Protein AF-A0A952LNB9-F1 (afdb_monomer)

Radius of gyration: 17.64 Å; Cα contacts (8 Å, |Δi|>4): 51; chains: 1; bounding box: 35×30×49 Å

Structure (mmCIF, N/CA/C/O backbone):
data_AF-A0A952LNB9-F1
#
_entry.id   AF-A0A952LNB9-F1
#
loop_
_atom_site.group_PDB
_atom_site.id
_atom_site.type_symbol
_atom_site.label_atom_id
_atom_site.label_alt_id
_atom_site.label_comp_id
_atom_site.label_asym_id
_atom_site.label_entity_id
_atom_site.label_seq_id
_atom_site.pdbx_PDB_ins_code
_atom_site.Cartn_x
_atom_site.Cartn_y
_atom_site.Cartn_z
_atom_site.occupancy
_atom_site.B_iso_or_equiv
_atom_site.auth_seq_id
_atom_site.auth_comp_id
_atom_site.auth_asym_id
_atom_site.auth_atom_id
_atom_site.pdbx_PDB_model_num
ATOM 1 N N . MET A 1 1 ? -6.403 16.434 12.873 1.00 72.00 1 MET A N 1
ATOM 2 C CA . MET A 1 1 ? -6.213 15.202 12.073 1.00 72.00 1 MET A CA 1
ATOM 3 C C . MET A 1 1 ? -5.551 14.048 12.824 1.00 72.00 1 MET A C 1
ATOM 5 O O . MET A 1 1 ? -6.301 13.230 13.331 1.00 72.00 1 MET A O 1
ATOM 9 N N . LYS A 1 2 ? -4.215 13.942 12.978 1.00 85.81 2 LYS A N 1
ATOM 10 C CA . LYS A 1 2 ? -3.594 12.737 13.600 1.00 85.81 2 LYS A CA 1
ATOM 11 C C . LYS A 1 2 ? -4.116 12.431 15.015 1.00 85.81 2 LYS A C 1
ATOM 13 O O . LYS A 1 2 ? -4.405 11.288 15.339 1.00 85.81 2 LYS A O 1
ATOM 18 N N . ARG A 1 3 ? -4.309 13.466 15.840 1.00 92.81 3 ARG A N 1
ATOM 19 C CA . ARG A 1 3 ? -4.879 13.330 17.193 1.00 92.81 3 ARG A CA 1
ATOM 20 C C . ARG A 1 3 ? -6.320 12.807 17.189 1.00 92.81 3 ARG A C 1
ATOM 22 O O . ARG A 1 3 ? -6.677 12.028 18.059 1.00 92.81 3 ARG A O 1
ATOM 29 N N . GLU A 1 4 ? -7.145 13.257 16.250 1.00 91.75 4 GLU A N 1
ATOM 30 C CA . GLU A 1 4 ? -8.556 12.849 16.151 1.00 91.75 4 GLU A CA 1
ATO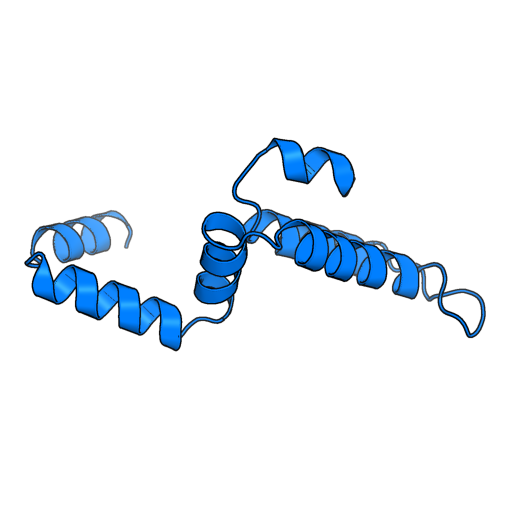M 31 C C . GLU A 1 4 ? -8.680 11.437 15.596 1.00 91.75 4 GLU A C 1
ATOM 33 O O . GLU A 1 4 ? -9.442 10.647 16.137 1.00 91.75 4 GLU A O 1
ATOM 38 N N . PHE A 1 5 ? -7.859 11.096 14.599 1.00 89.81 5 PHE A N 1
ATOM 39 C CA . PHE A 1 5 ? -7.750 9.733 14.094 1.00 89.81 5 PHE A CA 1
ATOM 40 C C . PHE A 1 5 ? -7.355 8.758 15.208 1.00 89.81 5 PHE A C 1
ATOM 42 O O . PHE A 1 5 ? -8.002 7.736 15.384 1.00 89.81 5 PHE A O 1
ATOM 49 N N . ASN A 1 6 ? -6.366 9.111 16.036 1.00 90.12 6 ASN A N 1
ATOM 50 C CA . ASN A 1 6 ? -5.974 8.263 17.162 1.00 90.12 6 ASN A CA 1
ATOM 51 C C . ASN A 1 6 ? -7.113 8.067 18.173 1.00 90.12 6 ASN A C 1
ATOM 53 O O . ASN A 1 6 ? -7.295 6.959 18.663 1.00 90.12 6 ASN A O 1
ATOM 57 N N . LYS A 1 7 ? -7.893 9.116 18.468 1.00 93.25 7 LYS A N 1
ATOM 58 C CA . LYS A 1 7 ? -9.074 8.997 19.338 1.00 93.25 7 LYS A CA 1
ATOM 59 C C . LYS A 1 7 ? -10.146 8.093 18.726 1.00 93.25 7 LYS A C 1
ATOM 61 O O . LYS A 1 7 ? -10.715 7.278 19.439 1.00 93.25 7 LYS A O 1
ATOM 66 N N . TYR A 1 8 ? -10.393 8.221 17.423 1.00 90.88 8 TYR A N 1
ATOM 67 C CA . TYR A 1 8 ? -11.316 7.358 16.687 1.00 90.88 8 TY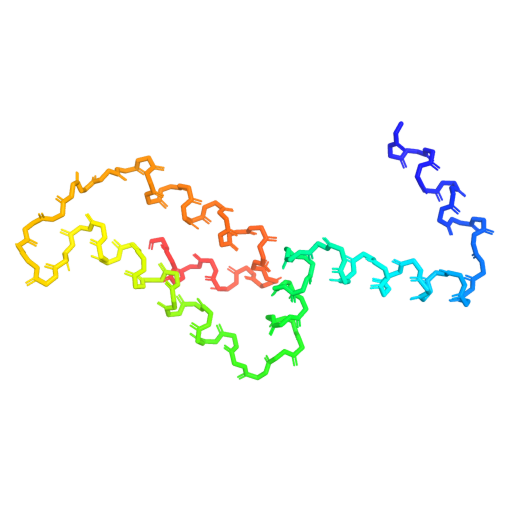R A CA 1
ATOM 68 C C . TYR A 1 8 ? -10.877 5.891 16.752 1.00 90.88 8 TYR A C 1
ATOM 70 O O . TYR A 1 8 ? -11.642 5.048 17.205 1.00 90.88 8 TYR A O 1
ATOM 78 N N . VAL A 1 9 ? -9.618 5.594 16.422 1.00 90.19 9 VAL A N 1
ATOM 79 C CA . VAL A 1 9 ? -9.070 4.229 16.478 1.00 90.19 9 VAL A CA 1
ATOM 80 C C . VAL A 1 9 ? -9.151 3.642 17.890 1.00 90.19 9 VAL A C 1
ATOM 82 O O . VAL A 1 9 ? -9.503 2.480 18.043 1.00 90.19 9 VAL A O 1
ATOM 85 N N . GLN A 1 10 ? -8.884 4.441 18.927 1.00 91.69 10 GLN A N 1
ATOM 86 C CA . GLN A 1 10 ? -9.005 4.008 20.326 1.00 91.69 10 GLN A CA 1
ATOM 87 C C . GLN A 1 10 ? -10.447 3.732 20.764 1.00 91.69 10 GLN A C 1
ATOM 89 O O . GLN A 1 10 ? -10.650 2.993 21.723 1.00 91.69 10 GLN A O 1
ATOM 94 N N . SER A 1 11 ? -11.436 4.333 20.101 1.00 92.88 11 SER A N 1
ATOM 95 C CA . SER A 1 11 ? -12.851 4.097 20.401 1.00 92.88 11 SER A CA 1
ATOM 96 C C . SER A 1 11 ? -13.420 2.841 19.738 1.00 92.88 11 SER A C 1
ATOM 98 O O . SER A 1 11 ? -14.498 2.401 20.129 1.00 92.88 11 SE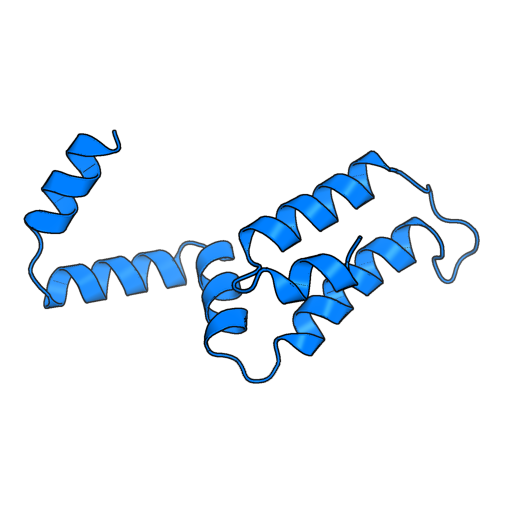R A O 1
ATOM 100 N N 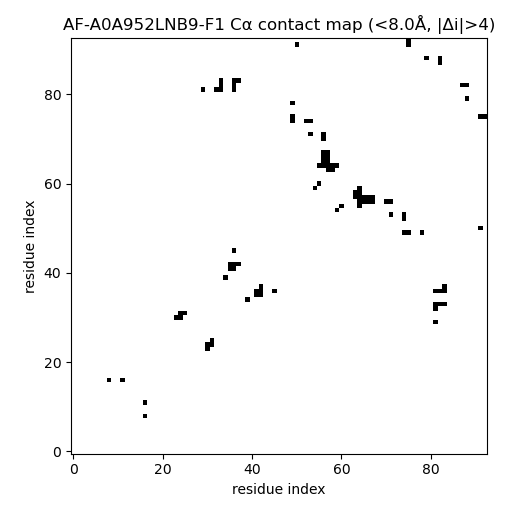. LEU A 1 12 ? -12.713 2.261 18.760 1.00 93.56 12 LEU A N 1
ATOM 101 C CA . LEU A 1 12 ? -13.162 1.073 18.036 1.00 93.56 12 LEU A CA 1
ATOM 102 C C . LEU A 1 12 ? -12.891 -0.209 18.829 1.00 93.56 12 LEU A C 1
ATOM 104 O O . LEU A 1 12 ? -11.831 -0.396 19.427 1.00 93.56 12 LEU A O 1
ATOM 108 N N . SER A 1 13 ? -13.839 -1.139 18.761 1.00 93.25 13 SER A N 1
ATOM 109 C CA . SER A 1 13 ? -13.646 -2.517 19.208 1.00 93.25 13 SER A CA 1
ATOM 110 C C . SER A 1 13 ? -12.732 -3.297 18.256 1.00 93.25 13 SER A C 1
ATOM 112 O O . SER A 1 13 ? -12.565 -2.948 17.088 1.00 93.25 13 SER A O 1
ATOM 114 N N . GLU A 1 14 ? -12.191 -4.430 18.713 1.00 91.31 14 GLU A N 1
ATOM 115 C CA . GLU A 1 14 ? -11.322 -5.284 17.887 1.00 91.31 14 GLU A CA 1
ATOM 116 C C . GLU A 1 14 ? -12.004 -5.740 16.581 1.00 91.31 14 GLU A C 1
ATOM 118 O O . GLU A 1 14 ? -11.363 -5.841 15.533 1.00 91.31 14 GLU A O 1
ATOM 123 N N . LYS A 1 15 ? -13.319 -5.994 16.621 1.00 92.69 15 LYS A N 1
ATOM 124 C CA . LYS A 1 15 ? -14.091 -6.389 15.433 1.00 92.69 15 LYS A CA 1
ATOM 125 C C . LYS A 1 15 ? -14.177 -5.257 14.414 1.00 92.69 15 LYS A C 1
ATOM 127 O O . LYS A 1 15 ? -13.970 -5.500 13.227 1.00 92.69 15 LYS A O 1
ATOM 132 N N . GLU A 1 16 ? -14.461 -4.044 14.873 1.00 91.25 16 GLU A N 1
ATOM 133 C CA . GLU A 1 16 ? -14.556 -2.867 14.007 1.00 91.25 16 GLU A CA 1
ATOM 134 C C . GLU A 1 16 ? -13.190 -2.497 13.438 1.00 91.25 16 GLU A C 1
ATOM 136 O O . GLU A 1 16 ? -13.079 -2.191 12.258 1.00 91.25 16 GLU A O 1
ATOM 141 N N . LEU A 1 17 ? -12.131 -2.637 14.235 1.00 92.94 17 LEU A N 1
ATOM 142 C CA . LEU A 1 17 ? -10.763 -2.388 13.796 1.00 92.94 17 LEU A CA 1
ATOM 143 C C . LEU A 1 17 ? -10.333 -3.363 12.687 1.00 92.94 17 LEU A C 1
ATOM 145 O O . LEU A 1 17 ? -9.729 -2.953 11.698 1.00 92.94 17 LEU A O 1
ATOM 149 N N . LYS A 1 18 ? -10.706 -4.647 12.798 1.00 90.69 18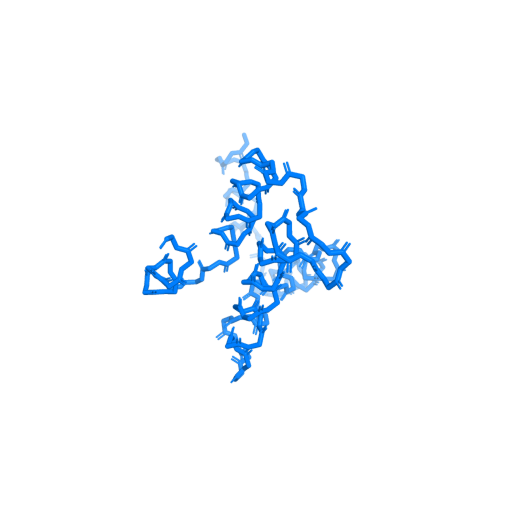 LYS A N 1
ATOM 150 C CA . LYS A 1 18 ? -10.495 -5.645 11.731 1.00 90.69 18 LYS A CA 1
ATOM 151 C C . LYS A 1 18 ? -11.298 -5.324 10.469 1.00 90.69 18 LYS A C 1
ATOM 153 O O . LYS A 1 18 ? -10.796 -5.542 9.369 1.00 90.69 18 LYS A O 1
ATOM 158 N N . ALA A 1 19 ? -12.533 -4.846 10.614 1.00 92.75 19 ALA A N 1
ATOM 159 C CA . ALA A 1 19 ? -13.372 -4.460 9.482 1.00 92.75 19 ALA A CA 1
ATOM 160 C C . ALA A 1 19 ? -12.808 -3.228 8.759 1.00 92.75 19 ALA A C 1
ATOM 162 O O . ALA A 1 19 ? -12.681 -3.249 7.537 1.00 92.75 19 ALA A O 1
ATOM 163 N N . GLU A 1 20 ? -12.389 -2.212 9.514 1.00 91.38 20 GLU A N 1
ATOM 164 C CA . GLU A 1 20 ? -11.743 -1.007 8.992 1.00 91.38 20 GLU A CA 1
ATOM 165 C C . GLU A 1 20 ? -10.453 -1.367 8.242 1.00 91.38 20 GLU A C 1
ATOM 167 O O . GLU A 1 20 ? -10.254 -0.936 7.110 1.00 91.38 20 GLU A O 1
ATOM 172 N N . LEU A 1 21 ? -9.608 -2.236 8.811 1.00 89.25 21 LEU A N 1
ATOM 173 C CA . LEU A 1 21 ? -8.371 -2.680 8.162 1.00 89.25 21 LEU A CA 1
ATOM 174 C C . LEU A 1 21 ? -8.636 -3.412 6.835 1.00 89.25 21 LEU A C 1
ATOM 176 O O . LEU A 1 21 ? -7.966 -3.138 5.840 1.00 89.25 21 LEU A O 1
ATOM 180 N N . LYS A 1 22 ? -9.629 -4.311 6.797 1.00 91.19 22 LYS A N 1
ATOM 181 C CA . LYS A 1 22 ? -10.037 -4.996 5.558 1.00 91.19 22 LYS A CA 1
ATOM 182 C C . LYS A 1 22 ? -10.575 -4.014 4.522 1.00 91.19 22 LYS A C 1
ATOM 184 O O . LYS A 1 22 ? -10.182 -4.078 3.365 1.00 91.19 22 LYS A O 1
ATOM 189 N N . MET A 1 23 ? -11.399 -3.057 4.943 1.00 92.62 23 MET A N 1
ATOM 190 C CA . MET A 1 23 ? -11.899 -2.011 4.055 1.00 92.62 23 MET A CA 1
ATOM 191 C C . MET A 1 23 ? -10.751 -1.172 3.474 1.00 92.62 23 MET A C 1
ATOM 193 O O . MET A 1 23 ? -10.765 -0.860 2.286 1.00 92.62 23 MET A O 1
ATOM 197 N N . LEU A 1 24 ? -9.746 -0.813 4.281 1.00 90.88 24 LEU A N 1
ATOM 198 C CA . LEU A 1 24 ? -8.561 -0.095 3.805 1.00 90.88 24 LEU A CA 1
ATOM 199 C C . LEU A 1 24 ? -7.750 -0.931 2.808 1.00 90.88 24 LEU A C 1
ATOM 201 O O . LEU A 1 24 ? -7.292 -0.385 1.804 1.00 90.88 24 LEU A O 1
ATOM 205 N N . PHE A 1 25 ? -7.607 -2.233 3.061 1.00 88.50 25 PHE A N 1
ATOM 206 C CA . PHE A 1 25 ? -6.950 -3.170 2.150 1.00 88.50 25 PHE A CA 1
ATOM 207 C C . PHE A 1 25 ? -7.667 -3.251 0.794 1.00 88.50 25 PHE A C 1
ATOM 209 O O . PHE A 1 25 ? -7.021 -3.121 -0.2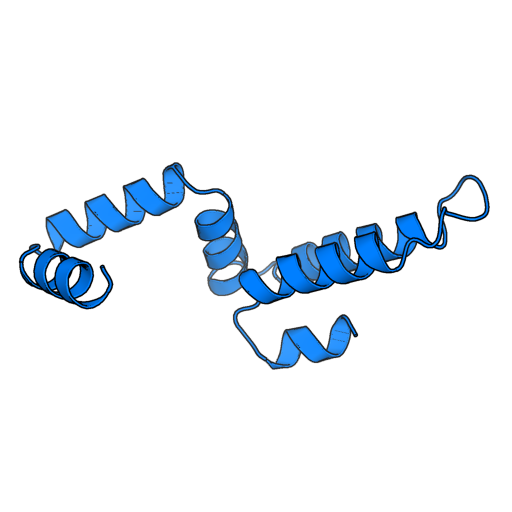42 1.00 88.50 25 PHE A O 1
ATOM 216 N N . ASP A 1 26 ? -8.996 -3.379 0.793 1.00 89.56 26 ASP A N 1
ATOM 217 C CA . ASP A 1 26 ? -9.793 -3.478 -0.437 1.00 89.56 26 ASP A CA 1
ATOM 218 C C . ASP A 1 26 ? -9.862 -2.147 -1.203 1.00 89.56 26 ASP A C 1
ATOM 220 O O . ASP A 1 26 ? -9.935 -2.118 -2.432 1.00 89.56 26 ASP A O 1
ATOM 224 N N . LYS A 1 27 ? -9.842 -1.019 -0.484 1.00 91.38 27 LYS A N 1
ATOM 225 C CA . LYS A 1 27 ? -9.996 0.321 -1.066 1.00 91.38 27 LYS A CA 1
ATOM 226 C C . LYS A 1 27 ? -8.700 0.887 -1.636 1.00 91.38 27 LYS A C 1
ATOM 228 O O . LYS A 1 27 ? -8.747 1.668 -2.589 1.00 91.38 27 LYS A O 1
ATOM 233 N N . PHE A 1 28 ? -7.553 0.563 -1.038 1.00 87.56 28 PHE A N 1
ATOM 234 C CA . PHE A 1 28 ? -6.278 1.186 -1.377 1.00 87.56 28 PHE A CA 1
ATOM 235 C C . PHE A 1 28 ? -5.256 0.162 -1.864 1.00 87.56 28 PHE A C 1
ATOM 237 O O . PHE A 1 28 ? -4.623 -0.542 -1.082 1.00 87.56 28 PHE A O 1
ATOM 244 N N . GLU A 1 29 ? -4.974 0.206 -3.165 1.00 83.19 29 GLU A N 1
ATOM 245 C CA . GLU A 1 29 ? -3.946 -0.614 -3.819 1.00 83.19 29 GLU A CA 1
ATOM 246 C C . GLU A 1 29 ? -2.563 -0.508 -3.143 1.00 83.19 29 GLU A C 1
ATOM 248 O O . GLU A 1 29 ? -1.795 -1.463 -3.115 1.00 83.19 29 GLU A O 1
ATOM 253 N N . MET A 1 30 ? -2.232 0.648 -2.556 1.00 75.44 30 MET A N 1
ATOM 254 C CA . MET A 1 30 ? -0.973 0.831 -1.824 1.00 75.44 30 MET A CA 1
ATOM 255 C C . MET A 1 30 ? -0.905 -0.028 -0.551 1.00 75.44 30 MET A C 1
ATOM 257 O O . MET A 1 30 ? 0.156 -0.556 -0.238 1.00 75.44 30 MET A O 1
ATOM 261 N N . VAL A 1 31 ? -2.026 -0.180 0.163 1.00 82.50 31 VAL A N 1
ATOM 262 C CA . VAL A 1 31 ? -2.113 -1.013 1.374 1.00 82.50 31 VAL A CA 1
ATOM 263 C C . VAL A 1 31 ? -1.995 -2.483 0.993 1.00 82.50 31 VAL A C 1
ATOM 265 O O . VAL A 1 31 ? -1.267 -3.229 1.641 1.00 82.50 31 VAL A O 1
ATOM 268 N N . LYS A 1 32 ? -2.633 -2.882 -0.111 1.00 84.62 32 LYS A N 1
ATOM 269 C CA . LYS A 1 32 ? -2.490 -4.225 -0.669 1.00 84.62 32 LYS A CA 1
ATOM 270 C C . LYS A 1 32 ? -1.036 -4.556 -1.001 1.00 84.62 32 LYS A C 1
ATOM 272 O O . LYS A 1 32 ? -0.519 -5.546 -0.502 1.00 84.62 32 LYS A O 1
ATOM 277 N N . LYS A 1 33 ? -0.352 -3.682 -1.744 1.00 78.12 33 LYS A N 1
ATOM 278 C CA . LYS A 1 33 ? 1.070 -3.855 -2.092 1.00 78.12 33 LYS A CA 1
ATOM 279 C C . LYS A 1 33 ? 1.993 -3.890 -0.881 1.00 78.12 33 LYS A C 1
ATOM 281 O O . LYS A 1 33 ? 2.967 -4.630 -0.887 1.00 78.12 33 LYS A O 1
ATOM 286 N N . TYR A 1 34 ? 1.693 -3.099 0.148 1.00 80.62 34 TYR A N 1
ATOM 287 C CA . TYR A 1 34 ? 2.424 -3.149 1.412 1.00 80.62 34 TYR A CA 1
ATOM 288 C C . TYR A 1 34 ? 2.334 -4.547 2.042 1.00 80.62 34 TYR A C 1
ATOM 290 O O . TYR A 1 34 ? 3.361 -5.159 2.317 1.00 80.62 34 TYR A O 1
ATOM 298 N N . TYR A 1 35 ? 1.123 -5.094 2.183 1.00 78.88 35 TYR A N 1
ATOM 299 C CA . TYR A 1 35 ? 0.933 -6.438 2.735 1.00 78.88 35 TYR A CA 1
ATOM 300 C C . TYR A 1 35 ? 1.416 -7.557 1.805 1.00 78.88 35 TYR A C 1
ATOM 302 O O . TYR A 1 35 ? 1.854 -8.589 2.294 1.00 78.88 35 TYR A O 1
ATOM 310 N N . GLU A 1 36 ? 1.383 -7.376 0.484 1.00 78.62 36 GLU A N 1
ATOM 311 C CA . GLU A 1 36 ? 1.989 -8.320 -0.465 1.00 78.62 36 GLU A CA 1
ATOM 312 C C . GLU A 1 36 ? 3.510 -8.406 -0.298 1.00 78.62 36 GLU A C 1
ATOM 314 O O . GLU A 1 36 ? 4.074 -9.477 -0.499 1.00 78.62 36 GLU A O 1
ATOM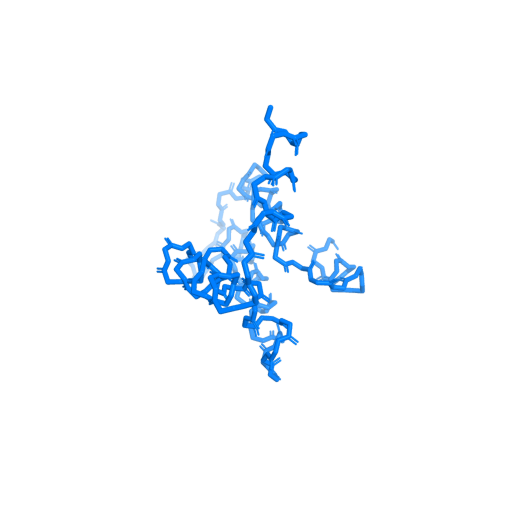 319 N N . MET A 1 37 ? 4.176 -7.320 0.105 1.00 72.88 37 MET A N 1
ATOM 320 C CA . MET A 1 37 ? 5.606 -7.363 0.422 1.00 72.88 37 MET A CA 1
ATOM 321 C C . MET A 1 37 ? 5.907 -7.850 1.837 1.00 72.88 37 MET A C 1
ATOM 323 O O . MET A 1 37 ? 6.906 -8.533 2.022 1.00 72.88 37 MET A O 1
ATOM 327 N N . ASP A 1 38 ? 5.070 -7.503 2.816 1.00 74.81 38 ASP A N 1
ATOM 328 C CA . ASP A 1 38 ? 5.252 -7.902 4.219 1.00 74.81 38 ASP A CA 1
ATOM 329 C C . ASP A 1 38 ? 4.926 -9.389 4.450 1.00 74.81 38 ASP A C 1
ATOM 331 O O . ASP A 1 38 ? 5.643 -10.098 5.150 1.00 74.81 38 ASP A O 1
ATOM 335 N N . LEU A 1 39 ? 3.841 -9.880 3.837 1.00 76.50 39 LEU A N 1
ATOM 336 C CA . LEU A 1 39 ? 3.321 -11.240 4.029 1.00 76.50 39 LEU A CA 1
ATOM 337 C C . LEU A 1 39 ? 3.670 -12.193 2.879 1.00 76.50 39 LEU A C 1
ATOM 339 O O . LEU A 1 39 ? 3.539 -13.409 3.028 1.00 76.50 39 LEU A O 1
ATOM 343 N N . GLY A 1 40 ? 4.041 -11.665 1.712 1.00 69.06 40 GLY A N 1
ATOM 344 C CA . GLY A 1 40 ? 4.341 -12.473 0.537 1.00 69.06 40 GLY A CA 1
ATOM 345 C C . GLY A 1 40 ? 5.760 -13.031 0.562 1.00 69.06 40 GLY A C 1
ATOM 346 O O . GLY A 1 40 ? 6.724 -12.339 0.865 1.00 69.06 40 GLY A O 1
ATOM 347 N N . SER A 1 41 ? 5.912 -14.279 0.125 1.00 60.53 41 SER A N 1
ATOM 348 C CA . SER A 1 41 ? 7.212 -14.916 -0.138 1.00 60.53 41 SER A CA 1
ATOM 349 C C . SER A 1 41 ? 7.911 -14.403 -1.413 1.00 60.53 41 SER A C 1
ATOM 351 O O . SER A 1 41 ? 8.986 -14.883 -1.758 1.00 60.53 41 SER A O 1
ATOM 353 N N . ASP A 1 42 ? 7.291 -13.457 -2.126 1.00 62.75 42 ASP A N 1
ATOM 354 C CA . ASP A 1 42 ? 7.644 -13.001 -3.479 1.00 62.75 42 ASP A CA 1
ATOM 355 C C . ASP A 1 42 ? 8.102 -11.528 -3.523 1.00 62.75 42 ASP A C 1
ATOM 357 O O . ASP A 1 42 ? 8.094 -10.902 -4.584 1.00 62.75 42 ASP A O 1
ATOM 361 N N . SER A 1 43 ? 8.529 -10.956 -2.392 1.00 65.56 43 SER A N 1
ATOM 362 C CA . SER A 1 43 ? 9.066 -9.584 -2.309 1.00 65.56 43 SER A CA 1
ATOM 363 C C . SER A 1 43 ? 10.120 -9.282 -3.392 1.00 65.56 43 SER A C 1
ATOM 365 O O . SER A 1 43 ? 10.140 -8.187 -3.960 1.00 65.56 43 SER A O 1
ATOM 367 N N . GLY A 1 44 ? 10.915 -10.286 -3.783 1.00 67.62 44 GLY A N 1
ATOM 368 C CA . GLY A 1 44 ? 11.864 -10.206 -4.897 1.00 67.62 44 GLY A CA 1
ATOM 369 C C . GLY A 1 44 ? 11.238 -9.922 -6.272 1.00 67.62 44 GLY A C 1
ATOM 370 O O . GLY A 1 44 ? 11.835 -9.199 -7.064 1.00 67.62 44 GLY A O 1
ATOM 371 N N . ARG A 1 45 ? 10.024 -10.412 -6.566 1.00 75.81 45 ARG A N 1
ATOM 372 C CA . ARG A 1 45 ? 9.323 -10.105 -7.831 1.00 75.81 45 ARG A CA 1
ATOM 373 C C . ARG A 1 45 ? 8.895 -8.648 -7.898 1.00 75.81 45 ARG A C 1
ATOM 375 O O . ARG A 1 45 ? 9.065 -8.008 -8.930 1.00 75.81 45 ARG A O 1
ATOM 382 N N . ILE A 1 46 ? 8.381 -8.112 -6.791 1.00 75.00 46 ILE A N 1
ATOM 383 C CA . ILE A 1 46 ? 7.995 -6.700 -6.722 1.00 75.00 46 ILE A CA 1
ATOM 384 C C . ILE A 1 46 ? 9.244 -5.835 -6.900 1.00 75.00 46 ILE A C 1
ATOM 386 O O . ILE A 1 46 ? 9.232 -4.913 -7.709 1.00 75.00 46 ILE A O 1
ATOM 390 N N . LEU A 1 47 ? 10.349 -6.162 -6.230 1.00 75.56 47 LEU A N 1
ATOM 391 C CA . LEU A 1 47 ? 11.620 -5.465 -6.425 1.00 75.56 47 LEU A CA 1
ATOM 392 C C . LEU A 1 47 ? 12.071 -5.474 -7.899 1.00 75.56 47 LEU A C 1
ATOM 394 O O . LEU A 1 47 ? 12.416 -4.419 -8.440 1.00 75.56 47 LEU A O 1
ATOM 398 N N . GLU A 1 48 ? 12.026 -6.632 -8.562 1.00 80.56 48 GLU A N 1
ATOM 399 C CA . GLU A 1 48 ? 12.388 -6.747 -9.979 1.00 80.56 48 GLU A CA 1
ATOM 400 C C . GLU A 1 48 ? 11.467 -5.943 -10.902 1.00 80.56 48 GLU A C 1
ATOM 402 O O . GLU A 1 48 ? 11.956 -5.263 -11.801 1.00 80.56 48 GLU A O 1
ATOM 407 N N . ASP A 1 49 ? 10.161 -5.885 -10.641 1.00 83.75 49 ASP A N 1
ATOM 408 C CA . ASP A 1 49 ? 9.241 -5.046 -11.419 1.00 83.75 49 ASP A CA 1
ATOM 409 C C . ASP A 1 49 ? 9.609 -3.555 -11.349 1.00 83.75 49 ASP A C 1
ATOM 411 O O . ASP A 1 49 ? 9.492 -2.812 -12.334 1.00 83.75 49 ASP A O 1
ATOM 415 N N . TYR A 1 50 ? 10.043 -3.079 -10.178 1.00 82.25 50 TYR A N 1
ATOM 416 C CA . TYR A 1 50 ? 10.495 -1.696 -10.013 1.00 82.25 50 TYR A CA 1
ATOM 417 C C . TYR A 1 50 ? 11.851 -1.462 -10.694 1.00 82.25 50 TYR A C 1
ATOM 419 O O . TYR A 1 50 ? 12.007 -0.444 -11.380 1.00 82.25 50 TYR A O 1
ATOM 427 N N . LYS A 1 51 ? 12.792 -2.412 -10.604 1.00 82.69 51 LYS A N 1
ATOM 428 C CA . LYS A 1 51 ? 14.067 -2.372 -11.342 1.00 82.69 51 LYS A CA 1
ATOM 429 C C . LYS A 1 51 ? 13.843 -2.367 -12.851 1.00 82.69 51 LYS A C 1
ATOM 431 O O . LYS A 1 51 ? 14.437 -1.555 -13.559 1.00 82.69 51 LYS A O 1
ATOM 436 N N . GLU A 1 52 ? 12.930 -3.192 -13.352 1.00 86.25 52 GLU A N 1
ATOM 437 C CA . GLU A 1 52 ? 12.561 -3.229 -14.763 1.00 86.25 52 GLU A CA 1
ATOM 438 C C . GLU A 1 52 ? 11.964 -1.909 -15.247 1.00 86.25 52 GLU A C 1
ATOM 440 O O . GLU A 1 52 ? 12.262 -1.483 -16.363 1.00 86.25 52 GLU A O 1
ATOM 445 N N . LYS A 1 53 ? 11.133 -1.238 -14.440 1.00 85.31 53 LYS A N 1
ATOM 446 C CA . LYS A 1 53 ? 10.581 0.082 -14.797 1.00 85.31 53 LYS A CA 1
ATOM 447 C C . LYS A 1 53 ? 11.679 1.124 -14.964 1.00 85.31 53 LYS A C 1
ATOM 449 O O . LYS A 1 53 ? 11.639 1.886 -15.928 1.00 85.31 53 LYS A O 1
ATOM 454 N N . ILE A 1 54 ? 12.661 1.138 -14.062 1.00 83.75 54 ILE A N 1
ATOM 455 C CA . ILE A 1 54 ? 13.827 2.022 -14.175 1.00 83.75 54 ILE A CA 1
ATOM 456 C C . ILE A 1 54 ? 14.650 1.624 -15.406 1.00 83.75 54 ILE A C 1
ATOM 458 O O . ILE A 1 54 ? 14.961 2.471 -16.241 1.00 83.75 54 ILE A O 1
ATOM 462 N N . LYS A 1 55 ? 14.930 0.329 -15.589 1.00 85.06 55 LYS A N 1
ATOM 463 C CA . LYS A 1 55 ? 15.682 -0.187 -16.739 1.00 85.06 55 LYS A CA 1
ATOM 464 C C . LYS A 1 55 ? 15.022 0.176 -18.066 1.00 85.06 55 LYS A C 1
ATOM 466 O O . LYS A 1 55 ? 15.718 0.630 -18.959 1.00 85.06 55 LYS A O 1
ATOM 471 N N . LYS A 1 56 ? 13.701 0.048 -18.203 1.00 85.50 56 LYS A N 1
ATOM 472 C CA . LYS A 1 56 ? 12.956 0.409 -19.425 1.00 85.50 56 LYS A CA 1
ATOM 473 C C . LYS A 1 56 ? 12.980 1.914 -19.717 1.00 85.50 56 LYS A C 1
ATOM 475 O O . LYS A 1 56 ? 12.873 2.291 -20.881 1.00 85.50 56 LYS A O 1
ATOM 480 N N . GLU A 1 57 ? 13.137 2.767 -18.704 1.00 86.06 57 GLU A N 1
ATOM 481 C CA . GLU A 1 57 ? 13.239 4.223 -18.892 1.00 86.06 57 GLU A CA 1
ATOM 482 C C . GLU A 1 57 ? 14.591 4.653 -19.485 1.00 86.06 57 GLU A C 1
ATOM 484 O O . GLU A 1 57 ? 14.645 5.630 -20.235 1.00 86.06 57 GLU A O 1
ATOM 489 N N . TYR A 1 58 ? 15.672 3.925 -19.189 1.00 83.38 58 TYR A N 1
ATOM 490 C CA . TYR A 1 58 ? 17.019 4.213 -19.707 1.00 83.38 58 TYR A CA 1
ATOM 491 C C . TYR A 1 58 ? 17.410 3.325 -20.898 1.00 83.38 58 TYR A C 1
ATOM 493 O O . TYR A 1 58 ? 17.982 3.808 -21.874 1.00 83.38 58 TYR A O 1
ATOM 501 N N . PHE A 1 59 ? 17.055 2.043 -20.840 1.00 84.69 59 PHE A N 1
ATOM 502 C CA . PHE A 1 59 ? 17.478 0.972 -21.745 1.00 84.69 59 PHE A CA 1
ATOM 503 C C . PHE A 1 59 ? 16.289 0.126 -22.252 1.00 84.69 59 PHE A C 1
ATOM 505 O O . PHE A 1 59 ? 16.200 -1.071 -21.963 1.00 84.69 59 PHE A O 1
ATOM 512 N N . PRO A 1 60 ? 15.325 0.714 -22.980 1.00 85.81 60 PRO A N 1
ATOM 513 C CA . PRO A 1 60 ? 14.251 -0.048 -23.606 1.00 85.81 60 PRO A CA 1
ATOM 514 C C . PRO A 1 60 ? 14.755 -0.887 -24.796 1.00 85.81 60 PRO A C 1
ATOM 516 O O . PRO A 1 60 ? 15.707 -0.531 -25.479 1.00 85.81 60 PRO A O 1
ATOM 519 N N . ASN A 1 61 ? 14.030 -1.953 -25.151 1.00 81.94 61 ASN A N 1
ATOM 520 C CA . ASN A 1 61 ? 14.386 -2.843 -26.276 1.00 81.94 61 ASN A CA 1
ATOM 521 C C . ASN A 1 61 ? 14.381 -2.169 -27.666 1.00 81.94 61 ASN A C 1
ATOM 523 O O . ASN A 1 61 ? 14.768 -2.783 -28.654 1.00 81.94 61 ASN A O 1
ATOM 527 N N . ARG A 1 62 ? 13.919 -0.918 -27.757 1.00 83.31 62 ARG A N 1
ATOM 528 C CA . ARG A 1 62 ? 13.792 -0.135 -28.997 1.00 83.31 62 ARG A CA 1
ATOM 529 C C . ARG A 1 62 ? 14.888 0.927 -29.176 1.00 83.31 62 ARG A C 1
ATOM 531 O O . ARG A 1 62 ? 14.720 1.817 -30.002 1.00 83.31 62 ARG A O 1
ATOM 538 N N . GLY A 1 63 ? 15.961 0.875 -28.383 1.00 79.69 63 GLY A N 1
ATOM 539 C CA . GLY A 1 63 ? 17.066 1.841 -28.418 1.00 79.69 63 GLY A CA 1
ATOM 540 C C . GLY A 1 63 ? 17.228 2.590 -27.095 1.00 79.69 63 GLY A C 1
ATOM 541 O O . GLY A 1 63 ? 16.971 2.035 -26.033 1.00 79.69 63 GLY A O 1
ATOM 542 N N . TYR A 1 64 ? 17.650 3.854 -27.137 1.00 78.31 64 TYR A N 1
ATOM 543 C CA . TYR A 1 64 ? 17.806 4.656 -25.921 1.00 78.31 64 TYR A CA 1
ATOM 544 C C . TYR A 1 64 ? 16.460 5.166 -25.408 1.00 78.31 64 TYR A C 1
ATOM 546 O O . TYR A 1 64 ? 15.608 5.626 -26.171 1.00 78.31 64 TYR A O 1
ATOM 554 N N . GLY A 1 65 ? 16.265 5.056 -24.096 1.00 80.69 65 GLY A N 1
ATOM 555 C CA . GLY A 1 65 ? 15.091 5.591 -23.428 1.00 80.69 65 GLY A CA 1
ATOM 556 C C . GLY A 1 65 ? 15.204 7.096 -23.206 1.00 80.69 65 GLY A C 1
ATOM 557 O O . GLY A 1 65 ? 16.2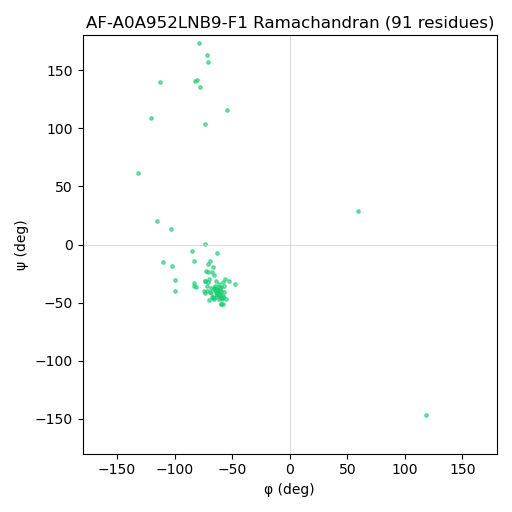41 7.709 -23.453 1.00 80.69 65 GLY A O 1
ATOM 558 N N . ASN A 1 66 ? 14.125 7.709 -22.719 1.00 79.88 66 ASN A N 1
ATOM 559 C CA . ASN A 1 66 ? 14.114 9.151 -22.469 1.00 79.88 66 ASN A CA 1
ATOM 560 C C . ASN A 1 66 ? 15.026 9.552 -21.296 1.00 79.88 66 ASN A C 1
ATOM 562 O O . ASN A 1 66 ? 15.287 10.742 -21.121 1.00 79.88 66 ASN A O 1
ATOM 566 N N . GLY A 1 67 ? 15.467 8.590 -20.474 1.00 79.69 67 GLY A N 1
ATOM 567 C CA . GLY A 1 67 ? 16.418 8.813 -19.388 1.00 79.69 67 GLY A CA 1
ATOM 568 C C . GLY A 1 67 ? 15.937 9.831 -18.354 1.00 79.69 67 GLY A C 1
ATOM 569 O O . GLY A 1 67 ? 16.746 10.538 -17.746 1.00 79.69 67 GLY A O 1
ATOM 570 N N . ARG A 1 68 ? 14.617 9.965 -18.167 1.00 85.00 68 ARG A N 1
ATOM 571 C CA . ARG A 1 68 ? 14.049 11.037 -17.348 1.00 85.00 68 ARG A CA 1
ATOM 572 C C . ARG A 1 68 ? 14.306 10.748 -15.880 1.00 85.00 68 ARG A C 1
ATOM 574 O O . ARG A 1 68 ? 13.583 9.992 -15.238 1.00 85.00 68 ARG A O 1
ATOM 581 N N . SER A 1 69 ? 15.279 11.451 -15.309 1.00 81.31 69 SER A N 1
ATOM 582 C CA . SER A 1 69 ? 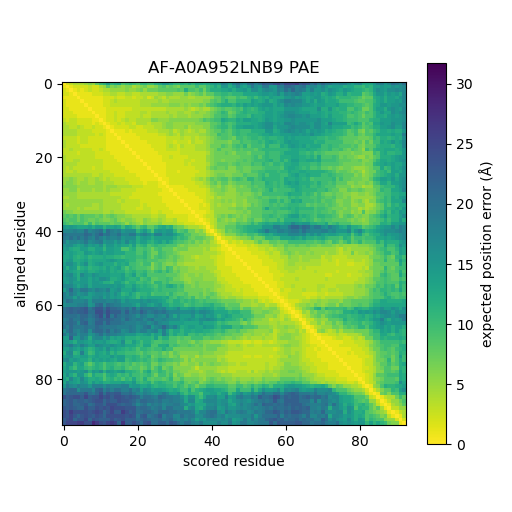15.610 11.331 -13.885 1.00 81.31 69 SER A CA 1
ATOM 583 C C . SER A 1 69 ? 14.410 11.613 -12.964 1.00 81.31 69 SER A C 1
ATOM 585 O O . SER A 1 69 ? 14.290 11.010 -11.902 1.00 81.31 69 SER A O 1
ATOM 587 N N . SER A 1 70 ? 13.466 12.469 -13.374 1.00 83.69 70 SER A N 1
ATOM 588 C CA . SER A 1 70 ? 12.218 12.704 -12.632 1.00 83.69 70 SER A CA 1
ATOM 589 C C . SER A 1 70 ? 11.306 11.474 -12.569 1.00 83.69 70 SER A C 1
ATOM 591 O O . SER A 1 70 ? 10.677 11.245 -11.536 1.00 83.69 70 SER A O 1
ATOM 593 N N . PHE A 1 71 ? 11.256 10.666 -13.632 1.00 84.06 71 PHE A N 1
ATOM 594 C CA . PHE A 1 71 ? 10.496 9.418 -13.657 1.00 84.06 71 PHE A CA 1
ATOM 595 C C . PHE A 1 71 ? 11.147 8.377 -12.747 1.00 84.06 71 PHE A C 1
ATOM 597 O O . PHE A 1 71 ? 10.482 7.833 -11.871 1.00 84.06 71 PHE A O 1
ATOM 604 N N . SER A 1 72 ? 12.462 8.191 -12.861 1.00 81.81 72 SER A N 1
ATOM 605 C CA . SER A 1 72 ? 13.228 7.264 -12.020 1.00 81.81 72 SER A CA 1
ATOM 606 C C . SER A 1 72 ? 13.097 7.610 -10.536 1.00 81.81 72 SER A C 1
ATOM 608 O O . SER A 1 72 ? 12.756 6.753 -9.728 1.00 81.81 72 SER A O 1
ATOM 610 N N . ARG A 1 73 ? 13.243 8.892 -10.169 1.00 82.94 73 ARG A N 1
ATOM 611 C CA . ARG A 1 73 ? 13.029 9.365 -8.788 1.00 82.94 73 ARG A CA 1
ATOM 612 C C . ARG A 1 73 ? 11.610 9.099 -8.290 1.00 82.94 73 ARG A C 1
ATOM 614 O O . ARG A 1 73 ? 11.438 8.771 -7.118 1.00 82.94 73 ARG A O 1
ATOM 621 N N . LYS A 1 74 ? 10.598 9.223 -9.155 1.00 84.50 74 LYS A N 1
ATOM 622 C CA . LYS A 1 74 ? 9.210 8.894 -8.807 1.00 84.50 74 LYS A CA 1
ATOM 623 C C . LYS A 1 74 ? 9.045 7.397 -8.546 1.00 84.50 74 LYS A C 1
ATOM 625 O O . LYS A 1 74 ? 8.475 7.039 -7.524 1.00 84.50 74 LYS A O 1
ATOM 630 N N . VAL A 1 75 ? 9.599 6.541 -9.406 1.00 82.38 75 VAL A N 1
ATOM 631 C CA . VAL A 1 75 ? 9.567 5.077 -9.238 1.00 82.38 75 VAL A CA 1
ATOM 632 C C . VAL A 1 75 ? 10.248 4.658 -7.931 1.00 82.38 75 VAL A C 1
ATOM 634 O O . VAL A 1 75 ? 9.666 3.895 -7.164 1.00 82.38 75 VAL A O 1
ATOM 637 N N . VAL A 1 76 ? 11.417 5.228 -7.621 1.00 81.81 76 VAL A N 1
ATOM 638 C CA . VAL A 1 76 ? 12.133 5.003 -6.350 1.00 81.81 76 VAL A CA 1
ATOM 639 C C . VAL A 1 76 ? 11.322 5.511 -5.151 1.00 81.81 76 VAL A C 1
ATOM 641 O O . VAL A 1 76 ? 11.241 4.846 -4.121 1.00 81.81 76 VAL A O 1
ATOM 644 N N . SER A 1 77 ? 10.691 6.684 -5.261 1.00 81.00 77 SER A N 1
ATOM 645 C CA . SER A 1 77 ? 9.844 7.234 -4.195 1.00 81.00 77 SER A CA 1
ATOM 646 C C . SER A 1 77 ? 8.600 6.384 -3.943 1.00 81.00 77 SER A C 1
ATOM 648 O O . SER A 1 77 ? 8.209 6.213 -2.790 1.00 81.00 77 SER A O 1
ATOM 650 N N . ASP A 1 78 ? 7.990 5.839 -4.993 1.00 80.00 78 ASP A N 1
ATOM 651 C CA . ASP A 1 78 ? 6.831 4.959 -4.873 1.00 80.00 78 ASP A CA 1
ATOM 652 C C . ASP A 1 78 ? 7.220 3.589 -4.306 1.00 80.00 78 ASP A C 1
ATOM 654 O O . ASP A 1 78 ? 6.479 3.060 -3.483 1.00 80.00 78 ASP A O 1
ATOM 658 N N . PHE A 1 79 ? 8.400 3.060 -4.653 1.00 78.75 79 PHE A N 1
ATOM 659 C CA . PHE A 1 79 ? 8.956 1.864 -4.013 1.00 78.75 79 PHE A CA 1
ATOM 660 C C . PHE A 1 79 ? 9.222 2.093 -2.518 1.00 78.75 79 PHE A C 1
ATOM 662 O O . PHE A 1 79 ? 8.842 1.286 -1.677 1.00 78.75 79 PHE A O 1
ATOM 669 N N . ARG A 1 80 ? 9.781 3.252 -2.150 1.00 75.31 80 ARG A N 1
ATOM 670 C CA . ARG A 1 80 ? 10.035 3.606 -0.744 1.00 75.31 80 ARG A CA 1
ATOM 671 C C . ARG A 1 80 ? 8.766 3.603 0.118 1.00 75.31 80 ARG A C 1
ATOM 673 O O . ARG A 1 80 ? 8.852 3.328 1.306 1.00 75.31 80 ARG A O 1
ATOM 680 N N . LYS A 1 81 ? 7.602 3.939 -0.445 1.00 73.00 81 LYS A N 1
ATOM 681 C CA . LYS A 1 81 ? 6.330 3.956 0.305 1.00 73.00 81 LYS A CA 1
ATOM 682 C C . LYS A 1 81 ? 5.828 2.559 0.657 1.00 73.00 81 LYS A C 1
ATOM 684 O O . LYS A 1 81 ? 5.038 2.440 1.586 1.00 73.00 81 LYS A O 1
ATOM 689 N N . ILE A 1 82 ? 6.241 1.548 -0.103 1.00 70.75 82 ILE A N 1
ATOM 690 C CA . ILE A 1 82 ? 5.840 0.161 0.119 1.00 70.75 82 ILE A CA 1
ATOM 691 C C . ILE A 1 82 ? 6.923 -0.624 0.867 1.00 70.75 82 ILE A C 1
ATOM 693 O O . ILE A 1 82 ? 6.564 -1.514 1.626 1.00 70.75 82 ILE A O 1
ATOM 697 N N . ALA A 1 83 ? 8.213 -0.294 0.693 1.00 66.75 83 ALA A N 1
ATOM 698 C CA . ALA A 1 83 ? 9.350 -1.013 1.284 1.00 66.75 83 ALA A CA 1
ATOM 699 C C . ALA A 1 83 ? 9.232 -1.131 2.811 1.00 66.75 83 ALA A C 1
ATOM 701 O O . ALA A 1 83 ? 9.249 -0.129 3.528 1.00 66.75 83 ALA A O 1
ATOM 702 N N . VAL A 1 84 ? 9.110 -2.372 3.289 1.00 61.75 84 VAL A N 1
ATOM 703 C CA . VAL A 1 84 ? 8.931 -2.712 4.708 1.00 61.75 84 VAL A CA 1
ATOM 704 C C . VAL A 1 84 ? 10.275 -2.708 5.441 1.00 61.75 84 VAL A C 1
ATOM 706 O O . VAL A 1 84 ? 10.360 -2.242 6.578 1.00 61.75 84 VAL A O 1
ATOM 709 N N . HIS A 1 85 ? 11.347 -3.159 4.779 1.00 57.41 85 HIS A N 1
ATOM 710 C CA . HIS A 1 85 ? 12.684 -3.236 5.358 1.00 57.41 85 HIS A CA 1
ATOM 711 C C . HIS A 1 85 ? 13.661 -2.254 4.704 1.00 57.41 85 HIS A C 1
ATOM 713 O O . HIS A 1 85 ? 13.700 -2.060 3.492 1.00 57.41 85 HIS A O 1
ATOM 719 N N . GLN A 1 86 ? 14.498 -1.633 5.538 1.00 51.19 86 GLN A N 1
ATOM 720 C CA . GLN A 1 86 ? 15.524 -0.676 5.112 1.00 51.19 86 GLN A CA 1
ATOM 721 C C . GLN A 1 86 ? 16.630 -1.334 4.263 1.00 51.19 86 GLN A C 1
ATOM 723 O O . GLN A 1 86 ? 17.335 -0.636 3.540 1.00 51.19 86 GLN A O 1
ATOM 728 N N . SER A 1 87 ? 16.767 -2.663 4.334 1.00 54.03 87 SER A N 1
ATOM 729 C CA . SER A 1 87 ? 17.662 -3.469 3.495 1.00 54.03 87 SER A CA 1
ATOM 730 C C . SER A 1 87 ? 17.267 -3.439 2.020 1.00 54.03 87 SER A C 1
ATOM 732 O O . SER A 1 87 ? 18.137 -3.311 1.167 1.00 54.03 87 SER A O 1
ATOM 734 N N . ASP A 1 88 ? 15.967 -3.442 1.718 1.00 49.88 88 ASP A N 1
ATOM 735 C CA . ASP A 1 88 ? 15.454 -3.480 0.339 1.00 49.88 88 ASP A CA 1
ATOM 736 C C . ASP A 1 88 ? 15.688 -2.149 -0.394 1.00 49.88 88 ASP A C 1
ATOM 738 O O . ASP A 1 88 ? 15.614 -2.057 -1.618 1.00 49.88 88 ASP A O 1
ATOM 742 N N . PHE A 1 89 ? 15.981 -1.088 0.364 1.00 49.44 89 PHE A N 1
ATOM 743 C CA . PHE A 1 89 ? 16.279 0.241 -0.156 1.00 49.44 89 PHE A CA 1
ATOM 744 C C . PHE A 1 89 ? 17.664 0.333 -0.811 1.00 49.44 89 PHE A C 1
ATOM 746 O O . PHE A 1 89 ? 17.830 1.114 -1.748 1.00 49.44 89 PHE A O 1
ATOM 753 N N . LEU A 1 90 ? 18.650 -0.438 -0.340 1.00 51.81 90 LEU A N 1
ATOM 754 C CA . LEU A 1 90 ? 20.024 -0.371 -0.852 1.00 51.81 90 LEU A CA 1
ATOM 755 C C . LEU A 1 90 ? 20.168 -0.997 -2.247 1.00 51.81 90 LEU A C 1
ATOM 757 O O . LEU A 1 90 ? 21.054 -0.597 -2.991 1.00 51.81 90 LEU A O 1
ATOM 761 N N . ASP A 1 91 ? 19.256 -1.890 -2.633 1.00 50.94 91 ASP A N 1
ATOM 762 C CA . ASP A 1 91 ? 19.295 -2.588 -3.926 1.00 50.94 91 ASP A CA 1
ATOM 763 C C . ASP A 1 91 ? 18.651 -1.802 -5.085 1.00 50.94 91 ASP A C 1
ATOM 765 O O . ASP A 1 91 ? 18.674 -2.255 -6.234 1.00 50.94 91 ASP A O 1
ATOM 769 N N . VAL A 1 92 ? 18.033 -0.648 -4.798 1.00 50.66 92 VAL A N 1
ATOM 770 C CA . VAL A 1 92 ? 17.284 0.173 -5.774 1.00 50.66 92 VAL A CA 1
ATOM 771 C C . VAL A 1 92 ? 17.990 1.495 -6.113 1.00 50.66 92 VAL A C 1
ATOM 773 O O . VAL A 1 92 ? 17.617 2.143 -7.095 1.00 50.66 92 VAL A O 1
ATOM 776 N N . VAL A 1 93 ? 18.984 1.909 -5.318 1.00 45.56 93 VAL A N 1
ATOM 777 C CA . VAL A 1 93 ? 19.725 3.179 -5.477 1.00 45.56 93 VAL A CA 1
ATOM 778 C C . VAL A 1 93 ? 21.005 2.986 -6.277 1.00 45.56 93 VAL A C 1
ATOM 780 O O . VAL A 1 93 ? 21.746 2.028 -5.985 1.00 45.56 93 VAL A O 1
#

Mean predicted aligned error: 9.21 Å

pLDDT: mean 79.62, std 12.02, range [45.56, 93.56]

Nearest PDB structures (foldseek):
  5c5e-assembly1_B  TM=4.449E-01  e=7.948E+00  Synechococcus elongatus PCC 7942 = FACHB-805

Secondary structure (DSSP, 8-state):
-HHHHHHHHHHS-HHHHHHHHHHHHHH-HHHHHHHHHHH-TTHHHHHHHHHHHHHHHHS-TTS-----HHHHHHHHHHHHHH--STTTTTTT-

Foldseek 3Di:
DVVVVVVVCVPDDPVVNVVVLVVCCVVDPLSVLLCCCVVPPVVVVVLVVLVVQQCCQQPNPVGGHPNDPVSLVVSLVSCVSNDPDPVSNVVSD

Sequence (93 aa):
MKREFNKYVQSLSEKELKAELKMLFDKFEMVKKYYEMDLGSDSGRILEDYKEKIKKEYFPNRGYGNGRSSFSRKVVSDFRKIAVHQSDFLDVV

Solvent-accessible surface area (backbone atoms only — not comparable to full-atom values): 5406 Å² total; per-residue (Å²): 105,75,71,55,51,51,53,51,59,70,70,48,50,75,69,54,49,54,51,52,51,51,50,46,39,76,72,31,70,66,50,39,52,27,48,46,46,72,73,36,97,52,41,67,56,58,52,46,54,54,50,48,54,46,42,44,37,48,59,29,100,88,49,82,34,85,55,50,62,72,57,45,52,47,53,53,51,57,48,59,76,42,57,84,51,79,72,69,56,65,82,75,110